Protein AF-A0ABD5DWC3-F1 (afdb_monomer_lite)

Secondary structure (DSSP, 8-state):
---TTEEEEEEEEE-TTS-EEEEEEEEE-EESSSSEEEEEEEEEEEESS-BGGGTB-SEEEEEEEEEEEEE-SBTTB--EE-

Structure (mmCIF, N/CA/C/O backbone):
data_AF-A0ABD5DWC3-F1
#
_entry.id   AF-A0ABD5DWC3-F1
#
loop_
_atom_site.group_PDB
_atom_site.id
_atom_site.type_symbol
_atom_site.label_atom_id
_atom_site.label_alt_id
_atom_site.label_comp_id
_atom_site.label_asym_id
_atom_site.label_entity_id
_atom_site.label_seq_id
_atom_site.pdbx_PDB_ins_code
_atom_site.Cartn_x
_atom_site.Cartn_y
_atom_site.Cartn_z
_atom_site.occupancy
_atom_site.B_iso_or_equiv
_atom_site.auth_seq_id
_atom_site.auth_comp_id
_atom_site.auth_asym_id
_atom_site.auth_atom_id
_atom_site.pdbx_PDB_model_num
ATOM 1 N N . LEU A 1 1 ? 9.006 6.676 17.355 1.00 45.03 1 LEU A N 1
ATOM 2 C CA . LEU A 1 1 ? 8.117 5.530 17.071 1.00 45.03 1 LEU A CA 1
ATOM 3 C C . LEU A 1 1 ? 8.639 4.861 15.809 1.00 45.03 1 LEU A C 1
ATOM 5 O O . LEU A 1 1 ? 8.791 5.560 14.818 1.00 45.03 1 LEU A O 1
ATOM 9 N N . ALA A 1 2 ? 8.991 3.576 15.858 1.00 47.09 2 ALA A N 1
ATOM 10 C CA . ALA A 1 2 ? 9.341 2.823 14.653 1.00 47.09 2 ALA A CA 1
ATOM 11 C C . ALA A 1 2 ? 8.068 2.583 13.823 1.00 47.09 2 ALA A C 1
ATOM 13 O O . ALA A 1 2 ? 7.018 2.306 14.408 1.00 47.09 2 ALA A O 1
ATOM 14 N N . LEU A 1 3 ? 8.147 2.709 12.495 1.00 51.50 3 LEU A N 1
ATOM 15 C CA . LEU A 1 3 ? 7.061 2.329 11.587 1.00 51.50 3 LEU A CA 1
ATOM 16 C C . LEU A 1 3 ? 6.916 0.799 11.607 1.00 51.50 3 LEU A C 1
ATOM 18 O O . LEU A 1 3 ? 7.472 0.113 10.762 1.00 51.50 3 LEU A O 1
ATOM 22 N N . TYR A 1 4 ? 6.228 0.251 12.608 1.00 61.75 4 TYR A N 1
ATOM 23 C CA . TYR A 1 4 ? 6.098 -1.203 12.769 1.00 61.75 4 TYR A CA 1
ATOM 24 C C . TYR A 1 4 ? 5.195 -1.859 11.711 1.00 61.75 4 TYR A C 1
ATOM 26 O O . TYR A 1 4 ? 5.303 -3.062 11.510 1.00 61.75 4 TYR A O 1
ATOM 34 N N . ASN A 1 5 ? 4.350 -1.078 11.026 1.00 81.38 5 ASN A N 1
ATOM 35 C CA . ASN A 1 5 ? 3.382 -1.577 10.042 1.00 81.38 5 ASN A CA 1
ATOM 36 C C . ASN A 1 5 ? 3.477 -0.853 8.686 1.00 81.38 5 ASN A C 1
ATOM 38 O O . ASN A 1 5 ? 2.468 -0.661 8.008 1.00 81.38 5 ASN A O 1
ATOM 42 N N . PHE A 1 6 ? 4.663 -0.347 8.346 1.00 88.88 6 PHE A N 1
ATOM 43 C CA . PHE A 1 6 ? 4.945 0.118 6.993 1.00 88.88 6 PHE A CA 1
ATOM 44 C C . PHE A 1 6 ? 5.603 -1.017 6.227 1.00 88.88 6 PHE A C 1
ATOM 46 O O . PHE A 1 6 ? 6.635 -1.529 6.664 1.00 88.88 6 PHE A O 1
ATOM 53 N N . GLU A 1 7 ? 5.022 -1.373 5.093 1.00 90.31 7 GLU A N 1
ATOM 54 C CA . GLU A 1 7 ? 5.590 -2.348 4.179 1.00 90.31 7 GLU A CA 1
ATOM 55 C C . GLU A 1 7 ? 5.905 -1.647 2.863 1.00 90.31 7 GLU A C 1
ATOM 57 O O . GLU A 1 7 ? 5.118 -0.851 2.353 1.00 90.31 7 GLU A O 1
ATOM 62 N N . SER A 1 8 ? 7.095 -1.898 2.331 1.00 93.31 8 SER A N 1
ATOM 63 C CA . SER A 1 8 ? 7.509 -1.387 1.030 1.00 93.31 8 SER A CA 1
ATOM 64 C C . SER A 1 8 ? 8.097 -2.517 0.215 1.00 93.31 8 SER A C 1
ATOM 66 O O . SER A 1 8 ? 8.977 -3.231 0.700 1.00 93.31 8 SER A O 1
ATOM 68 N N . GLU A 1 9 ? 7.666 -2.624 -1.032 1.00 94.00 9 GLU A N 1
ATOM 69 C CA . GLU A 1 9 ? 8.138 -3.621 -1.978 1.00 94.00 9 GLU A CA 1
ATOM 70 C C . GLU A 1 9 ? 8.849 -2.944 -3.151 1.00 94.00 9 GLU A C 1
ATOM 72 O O . GLU A 1 9 ? 8.434 -1.898 -3.655 1.00 94.00 9 GLU A O 1
ATOM 77 N N . ILE A 1 10 ? 9.935 -3.565 -3.603 1.00 96.00 10 ILE A N 1
ATOM 78 C CA . ILE A 1 10 ? 10.611 -3.212 -4.846 1.00 96.00 10 ILE A CA 1
ATOM 79 C C . ILE A 1 10 ? 10.772 -4.493 -5.655 1.00 96.00 10 ILE A C 1
ATOM 81 O O . ILE A 1 10 ? 11.508 -5.396 -5.253 1.00 96.00 10 ILE A O 1
ATOM 85 N N . THR A 1 11 ? 10.125 -4.558 -6.815 1.00 94.81 11 THR A N 1
ATOM 86 C CA . THR A 1 11 ? 10.151 -5.733 -7.692 1.00 94.81 11 THR A CA 1
ATOM 87 C C . THR A 1 11 ? 10.744 -5.359 -9.045 1.00 94.81 11 THR A C 1
ATOM 89 O O . THR A 1 11 ? 10.264 -4.451 -9.723 1.00 94.81 11 THR A O 1
ATOM 92 N N . GL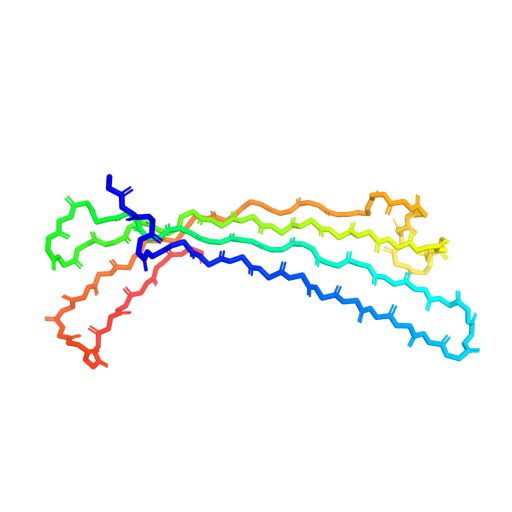Y A 1 12 ? 11.793 -6.068 -9.463 1.00 92.88 12 GLY A N 1
ATOM 93 C CA . GLY A 1 12 ? 12.422 -5.898 -10.773 1.00 92.88 12 GLY A CA 1
ATOM 94 C C . GLY A 1 12 ? 12.130 -7.080 -11.693 1.00 92.88 12 GLY A C 1
ATOM 95 O O . GLY A 1 12 ? 12.286 -8.232 -11.295 1.00 92.88 12 GLY A O 1
ATOM 96 N N . PHE A 1 13 ? 11.759 -6.800 -12.940 1.00 88.81 13 PHE A N 1
ATOM 97 C CA . PHE A 1 13 ? 11.509 -7.804 -13.972 1.00 88.81 13 PHE A CA 1
ATOM 98 C C . PHE A 1 13 ? 12.451 -7.582 -15.151 1.00 88.81 13 PHE A C 1
ATOM 100 O O . PHE A 1 13 ? 12.611 -6.455 -15.614 1.00 88.81 13 PHE A O 1
ATOM 107 N N . VAL A 1 14 ? 13.037 -8.655 -15.679 1.00 89.44 14 VAL A N 1
ATOM 108 C CA . VAL A 1 14 ? 13.855 -8.627 -16.899 1.00 89.44 14 VAL A CA 1
ATOM 109 C C . VAL A 1 14 ? 13.449 -9.803 -17.779 1.00 89.44 14 VAL A C 1
ATOM 111 O O . VAL A 1 14 ? 13.255 -10.914 -17.292 1.00 89.44 14 VAL A O 1
ATOM 114 N N . SER A 1 15 ? 13.303 -9.561 -19.079 1.00 84.75 15 SER A N 1
ATOM 115 C CA . SER A 1 15 ? 12.961 -10.579 -20.074 1.00 84.75 15 SER A CA 1
ATOM 116 C C . SER A 1 15 ? 14.074 -10.746 -21.108 1.00 84.75 15 SER A C 1
ATOM 118 O O . SER A 1 15 ? 14.798 -9.799 -21.421 1.00 84.75 15 SER A O 1
ATOM 120 N N . ASN A 1 16 ? 14.157 -11.936 -21.711 1.00 80.75 16 ASN A N 1
ATOM 121 C CA . ASN A 1 16 ? 15.148 -12.259 -22.747 1.00 80.75 16 ASN A CA 1
ATOM 122 C C .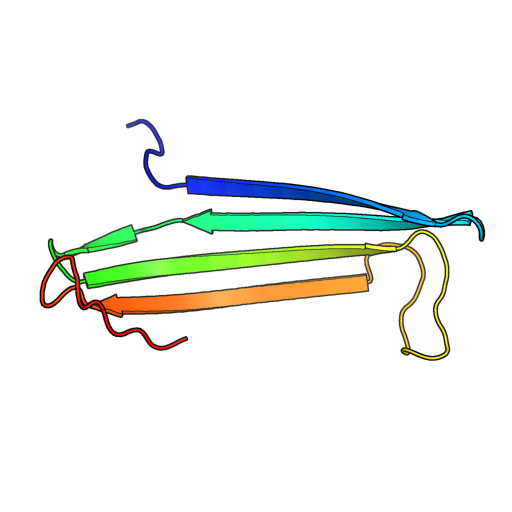 ASN A 1 16 ? 15.053 -11.365 -24.001 1.00 80.75 16 ASN A C 1
ATOM 124 O O . ASN A 1 16 ? 16.009 -11.283 -24.763 1.00 80.75 16 ASN A O 1
ATOM 128 N N . GLY A 1 17 ? 13.928 -10.673 -24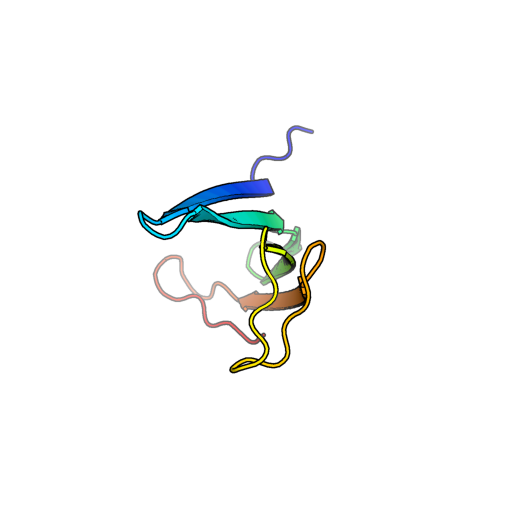.212 1.00 76.31 17 GLY A N 1
ATOM 129 C CA . GLY A 1 17 ? 13.736 -9.710 -25.304 1.00 76.31 17 GLY A CA 1
ATOM 130 C C . GLY A 1 17 ? 14.234 -8.292 -24.997 1.00 76.31 17 GLY A C 1
ATOM 131 O O . GLY A 1 17 ? 13.861 -7.355 -25.696 1.00 76.31 17 GLY A O 1
ATOM 132 N N . GLY A 1 18 ? 15.003 -8.098 -23.920 1.00 77.19 18 GLY A N 1
ATOM 133 C CA . GLY A 1 18 ? 15.528 -6.788 -23.518 1.00 77.19 18 GLY A CA 1
ATOM 134 C C . GLY A 1 18 ? 14.505 -5.867 -22.842 1.00 77.19 18 GLY A C 1
ATOM 135 O O . GLY A 1 18 ? 14.822 -4.711 -22.555 1.00 77.19 18 GLY A O 1
ATOM 136 N N . LYS A 1 19 ? 13.283 -6.350 -22.572 1.00 83.38 19 LYS A N 1
ATOM 137 C CA . LYS A 1 19 ? 12.296 -5.600 -21.780 1.00 83.38 19 LYS A CA 1
ATOM 138 C C . LYS A 1 19 ? 12.622 -5.751 -20.304 1.00 83.38 19 LYS A C 1
ATOM 140 O O . LYS A 1 19 ? 12.804 -6.877 -19.836 1.00 83.38 19 LYS A O 1
ATOM 145 N N . ALA A 1 20 ? 12.647 -4.632 -19.597 1.00 88.12 20 ALA A N 1
ATOM 146 C CA . ALA A 1 20 ? 12.783 -4.566 -18.156 1.00 88.12 20 ALA A CA 1
ATOM 147 C C . ALA A 1 20 ? 11.638 -3.733 -17.574 1.00 88.12 20 ALA A C 1
ATOM 149 O O . ALA A 1 20 ? 11.144 -2.807 -18.222 1.00 88.12 20 ALA A O 1
ATOM 150 N N . ALA A 1 21 ? 11.221 -4.071 -16.362 1.00 88.94 21 ALA A N 1
ATOM 151 C CA . ALA A 1 21 ? 10.243 -3.308 -15.607 1.00 88.94 21 ALA A CA 1
ATOM 152 C C . ALA A 1 21 ? 10.674 -3.201 -14.146 1.00 88.94 21 ALA A C 1
ATOM 154 O O . ALA A 1 21 ? 11.355 -4.084 -13.620 1.00 88.94 21 ALA A O 1
ATOM 155 N N . LEU A 1 22 ? 10.270 -2.116 -13.503 1.00 92.75 22 LEU A N 1
ATOM 156 C CA . LEU A 1 22 ? 10.476 -1.871 -12.086 1.00 92.75 22 LEU A CA 1
ATOM 157 C C . LEU A 1 22 ? 9.134 -1.489 -11.477 1.00 92.75 22 LEU A C 1
ATOM 159 O O . LEU A 1 22 ? 8.461 -0.591 -11.977 1.00 92.75 22 LEU A O 1
ATOM 163 N N . ARG A 1 23 ? 8.768 -2.158 -10.392 1.00 93.00 23 ARG A N 1
ATOM 164 C CA . ARG A 1 23 ? 7.601 -1.841 -9.581 1.00 93.00 23 ARG A CA 1
ATOM 165 C C . ARG A 1 23 ? 8.066 -1.412 -8.203 1.00 93.00 23 ARG A C 1
ATOM 167 O O . ARG A 1 23 ? 8.884 -2.093 -7.588 1.00 93.00 23 ARG A O 1
ATOM 174 N N . LEU A 1 24 ? 7.538 -0.290 -7.741 1.00 95.50 24 LEU A N 1
ATOM 175 C CA . LEU A 1 24 ? 7.698 0.203 -6.382 1.00 95.50 24 LEU A CA 1
ATOM 176 C C . LEU A 1 24 ? 6.318 0.210 -5.741 1.00 95.50 24 LEU A C 1
ATOM 178 O O . LEU A 1 24 ? 5.401 0.822 -6.281 1.00 95.50 24 LEU A O 1
ATOM 182 N N . GLY A 1 25 ? 6.175 -0.470 -4.616 1.00 95.56 25 GLY A N 1
ATOM 183 C CA . GLY A 1 25 ? 4.935 -0.532 -3.861 1.00 95.56 25 GLY A CA 1
ATOM 184 C C . GLY A 1 25 ? 5.162 -0.127 -2.417 1.00 95.56 25 GLY A C 1
ATOM 185 O O . GLY A 1 25 ? 6.255 -0.296 -1.870 1.00 95.56 25 GLY A O 1
ATOM 186 N N . GLY A 1 26 ? 4.121 0.379 -1.777 1.00 95.25 26 GLY A N 1
ATOM 187 C CA . GLY A 1 26 ? 4.125 0.501 -0.332 1.00 95.25 26 GLY A CA 1
ATOM 188 C C . GLY A 1 26 ? 2.737 0.624 0.259 1.00 95.25 26 GLY A C 1
ATOM 189 O O . GLY A 1 26 ? 1.815 1.143 -0.368 1.00 95.25 26 GLY A O 1
ATOM 190 N N . GLU A 1 27 ? 2.616 0.168 1.496 1.00 94.56 27 GLU A N 1
ATOM 191 C CA . GLU A 1 27 ? 1.405 0.239 2.297 1.00 94.56 27 GLU A CA 1
ATOM 192 C C . GLU A 1 27 ? 1.724 0.620 3.741 1.00 94.56 27 GLU A C 1
ATOM 194 O O . GLU A 1 27 ? 2.838 0.432 4.240 1.00 94.56 27 GLU A O 1
ATOM 199 N N . TYR A 1 28 ? 0.742 1.211 4.418 1.00 93.44 28 TYR A N 1
ATOM 200 C CA . TYR A 1 28 ? 0.900 1.621 5.805 1.00 93.44 28 TYR A CA 1
ATOM 201 C C . TYR A 1 28 ? -0.367 1.382 6.612 1.00 93.44 28 TYR A C 1
ATOM 203 O O . TYR A 1 28 ? -1.391 1.992 6.327 1.00 93.44 28 TYR A O 1
ATOM 211 N N . ASP A 1 29 ? -0.296 0.574 7.668 1.00 93.25 29 ASP A N 1
ATOM 212 C CA . ASP A 1 29 ? -1.457 0.344 8.531 1.00 93.25 29 ASP A CA 1
ATOM 213 C C . ASP A 1 29 ? -1.580 1.425 9.611 1.00 93.25 29 ASP A C 1
ATOM 215 O O . ASP A 1 29 ? -0.849 1.452 10.609 1.00 93.25 29 ASP A O 1
ATOM 219 N N . VAL A 1 30 ? -2.585 2.283 9.450 1.00 92.94 30 VAL A N 1
ATOM 220 C CA . VAL A 1 30 ? -2.997 3.281 10.435 1.00 92.94 30 VAL A CA 1
ATOM 221 C C . VAL A 1 30 ? -4.090 2.696 11.324 1.00 92.94 30 VAL A C 1
ATOM 223 O O . VAL A 1 30 ? -5.218 2.464 10.888 1.00 92.94 30 VAL A O 1
ATOM 226 N N . LEU A 1 31 ? -3.787 2.508 12.607 1.00 92.56 31 LEU A N 1
ATOM 227 C CA . LEU A 1 31 ? -4.791 2.143 13.606 1.00 92.56 31 LEU A CA 1
ATOM 228 C C . LEU A 1 31 ? -5.682 3.356 13.904 1.00 92.56 31 LEU A C 1
ATOM 230 O O . LEU A 1 31 ? -5.284 4.261 14.635 1.00 92.56 31 LEU A O 1
ATOM 234 N N . LEU A 1 32 ? -6.897 3.371 13.350 1.00 92.25 32 LEU A N 1
ATOM 235 C CA . LEU A 1 32 ? -7.920 4.356 13.719 1.00 92.25 32 LEU A CA 1
ATOM 236 C C . LEU A 1 32 ? -8.527 4.014 15.085 1.00 92.25 32 LEU A C 1
ATOM 238 O O . LEU A 1 32 ? -8.845 4.896 15.878 1.00 92.25 32 LEU A O 1
ATOM 242 N N . THR A 1 33 ? -8.679 2.716 15.361 1.00 91.62 33 THR A N 1
ATOM 243 C CA . THR A 1 33 ? -9.044 2.164 16.673 1.00 91.62 33 THR A CA 1
ATOM 244 C C . THR A 1 33 ? -8.309 0.837 16.895 1.00 91.62 33 THR A C 1
ATOM 246 O O . THR A 1 33 ? -7.647 0.336 15.991 1.00 91.62 33 THR A O 1
ATOM 249 N N . ASN A 1 34 ? -8.501 0.193 18.052 1.00 90.44 34 ASN A N 1
ATOM 250 C CA . ASN A 1 34 ? -7.957 -1.148 18.329 1.00 90.44 34 ASN A CA 1
ATOM 251 C C . ASN A 1 34 ? -8.486 -2.263 17.397 1.00 90.44 34 ASN A C 1
ATOM 253 O O . ASN A 1 34 ? -8.042 -3.399 17.519 1.00 90.44 34 ASN A O 1
ATOM 257 N N . ARG A 1 35 ? -9.471 -1.980 16.531 1.00 92.88 35 ARG A N 1
ATOM 258 C CA . ARG A 1 35 ? -10.066 -2.944 15.581 1.00 92.88 35 ARG A CA 1
ATOM 259 C C . ARG A 1 35 ? -10.306 -2.376 14.183 1.00 92.88 35 ARG A C 1
ATOM 261 O O . ARG A 1 35 ? -10.697 -3.116 13.294 1.00 92.88 35 ARG A O 1
ATOM 268 N N . LEU A 1 36 ? -10.134 -1.072 13.980 1.00 94.50 36 LEU A N 1
ATOM 269 C CA . LEU A 1 36 ? -10.374 -0.409 12.699 1.00 94.50 36 LEU A CA 1
ATOM 270 C C . LEU A 1 36 ? -9.042 0.106 12.171 1.00 94.50 36 LEU A C 1
ATOM 272 O O . LEU A 1 36 ? -8.421 0.958 12.809 1.00 94.50 36 LEU A O 1
ATOM 276 N N . ILE A 1 37 ? -8.629 -0.415 11.022 1.00 94.81 37 ILE A N 1
ATOM 277 C CA . ILE A 1 37 ? -7.347 -0.123 10.391 1.00 94.81 37 ILE A CA 1
ATOM 278 C C . ILE A 1 37 ? -7.607 0.522 9.035 1.00 94.81 37 ILE A C 1
ATOM 280 O O . ILE A 1 37 ? -8.367 -0.010 8.227 1.00 94.81 37 ILE A O 1
ATOM 284 N N . LEU A 1 38 ? -6.977 1.665 8.792 1.00 95.56 38 LEU A N 1
ATOM 285 C CA . LEU A 1 38 ? -6.929 2.309 7.489 1.00 95.56 38 LEU A CA 1
ATOM 286 C C . LEU A 1 38 ? -5.567 2.023 6.862 1.00 95.56 38 LEU A C 1
ATOM 288 O O . LEU A 1 38 ? -4.544 2.336 7.460 1.00 95.56 38 LEU A O 1
ATOM 292 N N . GLN A 1 39 ? -5.571 1.450 5.669 1.00 96.00 39 GLN A N 1
ATOM 293 C CA . GLN A 1 39 ? -4.386 1.049 4.927 1.00 96.00 39 GLN A CA 1
ATOM 294 C C . GLN A 1 39 ? -4.332 1.842 3.612 1.00 96.00 39 GLN A C 1
ATOM 296 O O . GLN A 1 39 ? -4.906 1.411 2.608 1.00 96.00 39 GLN A O 1
ATOM 301 N N . PRO A 1 40 ? -3.731 3.046 3.598 1.00 96.44 40 PRO A N 1
ATOM 302 C CA . PRO A 1 40 ? -3.288 3.670 2.359 1.00 96.44 40 PRO A CA 1
ATOM 303 C C . PRO A 1 40 ? -2.215 2.815 1.683 1.00 96.44 40 PRO A C 1
ATOM 305 O O . PRO A 1 40 ? -1.320 2.285 2.348 1.00 96.44 40 PRO A O 1
ATOM 308 N N . SER A 1 41 ? -2.279 2.741 0.360 1.00 96.25 41 SER A N 1
ATOM 309 C CA . SER A 1 41 ? -1.274 2.089 -0.470 1.00 96.25 41 SER A CA 1
ATOM 310 C C . SER A 1 41 ? -0.925 2.934 -1.689 1.00 96.25 41 SER A C 1
ATOM 312 O O . SER A 1 41 ? -1.703 3.784 -2.133 1.00 96.25 41 SER A O 1
ATOM 314 N N . TYR A 1 42 ? 0.266 2.707 -2.229 1.00 95.94 42 TYR A N 1
ATOM 315 C CA . TYR A 1 42 ? 0.690 3.258 -3.506 1.00 95.94 42 TYR A CA 1
ATOM 316 C C . TYR A 1 42 ? 1.437 2.198 -4.316 1.00 95.94 42 TYR A C 1
ATOM 318 O O . TYR A 1 42 ? 2.185 1.396 -3.756 1.00 95.94 42 TYR A O 1
ATOM 326 N N . GLU A 1 43 ? 1.264 2.221 -5.634 1.00 95.62 43 GLU A N 1
ATOM 327 C CA . GLU A 1 43 ? 2.059 1.442 -6.581 1.00 95.62 43 GLU A CA 1
ATOM 328 C C . GLU A 1 43 ? 2.545 2.364 -7.699 1.00 95.62 43 GLU A C 1
ATOM 330 O O . GLU A 1 43 ? 1.797 3.191 -8.215 1.00 95.62 43 GLU A O 1
ATOM 335 N N . VAL A 1 44 ? 3.814 2.236 -8.072 1.00 94.88 44 VAL A N 1
ATOM 336 C CA . VAL A 1 44 ? 4.431 2.974 -9.171 1.00 94.88 44 VAL A CA 1
ATOM 337 C C . VAL A 1 44 ? 5.150 1.987 -10.075 1.00 94.88 44 VAL A C 1
ATOM 339 O O . VAL A 1 44 ? 6.033 1.249 -9.633 1.00 94.88 44 VAL A O 1
ATOM 342 N N . ASN A 1 45 ? 4.796 1.992 -11.357 1.00 91.81 45 ASN A N 1
ATOM 343 C CA . ASN A 1 45 ? 5.329 1.073 -12.352 1.00 91.81 45 ASN A CA 1
ATOM 344 C C . ASN A 1 45 ? 6.149 1.814 -13.415 1.00 91.81 45 ASN A C 1
ATOM 346 O O . ASN A 1 45 ? 5.685 2.779 -14.027 1.00 91.81 45 ASN A O 1
ATOM 350 N N . PHE A 1 46 ? 7.344 1.298 -13.695 1.00 90.88 46 PHE A N 1
ATOM 351 C CA . PHE A 1 46 ? 8.246 1.790 -14.729 1.00 90.88 46 PHE A CA 1
ATOM 352 C C . PHE A 1 46 ? 8.574 0.688 -15.735 1.00 90.88 46 PHE A C 1
ATOM 354 O O . PHE A 1 46 ? 8.854 -0.445 -15.342 1.00 90.88 46 PHE A O 1
ATOM 361 N N . TYR A 1 47 ? 8.618 1.024 -1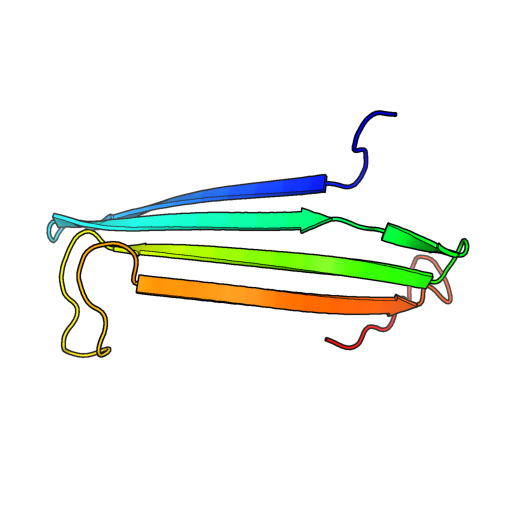7.024 1.00 87.56 47 TYR A N 1
ATOM 362 C CA . TYR A 1 47 ? 8.979 0.092 -18.097 1.00 87.56 47 TYR A CA 1
ATOM 363 C C . TYR A 1 47 ? 10.100 0.658 -18.974 1.00 87.56 47 TYR A C 1
ATOM 365 O O . TYR A 1 47 ? 10.141 1.849 -19.278 1.00 87.56 47 TYR A O 1
ATOM 373 N N . SER A 1 48 ? 11.037 -0.194 -19.398 1.00 82.12 48 SER A N 1
ATOM 374 C CA . SER A 1 48 ? 12.211 0.223 -20.182 1.00 82.12 48 SER A CA 1
ATOM 375 C C . SER A 1 48 ? 11.946 0.395 -21.680 1.00 82.12 48 SER A C 1
ATOM 377 O O . SER A 1 48 ? 12.778 0.975 -22.380 1.00 82.12 48 SER A O 1
ATOM 379 N N . GLN A 1 49 ? 10.813 -0.094 -22.181 1.00 75.19 49 GLN A N 1
ATOM 380 C CA . GLN A 1 49 ? 10.438 -0.047 -23.593 1.00 75.19 49 GLN A CA 1
ATOM 381 C C . GLN A 1 49 ? 8.964 0.313 -23.737 1.00 75.19 49 GLN A C 1
ATOM 383 O O . GLN A 1 49 ? 8.164 0.001 -22.854 1.00 75.19 49 GLN A O 1
ATOM 388 N N . ASP A 1 50 ? 8.628 0.928 -24.866 1.00 68.88 50 ASP A N 1
ATOM 389 C CA . ASP A 1 50 ? 7.247 1.180 -25.248 1.00 68.88 50 ASP A CA 1
ATOM 390 C C . ASP A 1 50 ? 6.522 -0.147 -25.508 1.00 68.88 50 ASP A C 1
ATOM 392 O O . ASP A 1 50 ? 7.036 -1.063 -26.157 1.00 68.88 50 ASP A O 1
ATOM 396 N N . ASP A 1 51 ? 5.309 -0.253 -24.985 1.00 65.56 51 ASP A N 1
ATOM 397 C CA . ASP A 1 51 ? 4.375 -1.330 -25.267 1.00 65.56 51 ASP A CA 1
ATOM 398 C C . ASP A 1 51 ? 3.107 -0.709 -25.864 1.00 65.56 51 ASP A C 1
ATOM 400 O O . ASP A 1 51 ? 2.093 -0.518 -25.186 1.00 65.56 51 ASP A O 1
ATOM 404 N N . GLU A 1 52 ? 3.184 -0.360 -27.156 1.00 60.34 52 GLU A N 1
ATOM 405 C CA . GLU A 1 52 ? 2.071 0.216 -27.928 1.00 60.34 52 GLU A CA 1
ATOM 406 C C . GLU A 1 52 ? 0.826 -0.680 -27.887 1.00 60.34 52 GLU A C 1
ATOM 408 O O . GLU A 1 52 ? -0.296 -0.179 -27.862 1.00 60.34 52 GLU A O 1
ATOM 413 N N . SER A 1 53 ? 1.011 -2.003 -27.782 1.00 61.28 53 SER A N 1
ATOM 414 C CA . SER A 1 53 ? -0.091 -2.969 -27.693 1.00 61.28 53 SER A CA 1
ATOM 415 C C . SER A 1 53 ? -0.924 -2.828 -26.414 1.00 61.28 53 SER A C 1
ATOM 417 O O . SER A 1 53 ? -2.089 -3.223 -26.385 1.00 61.28 53 SER A O 1
AT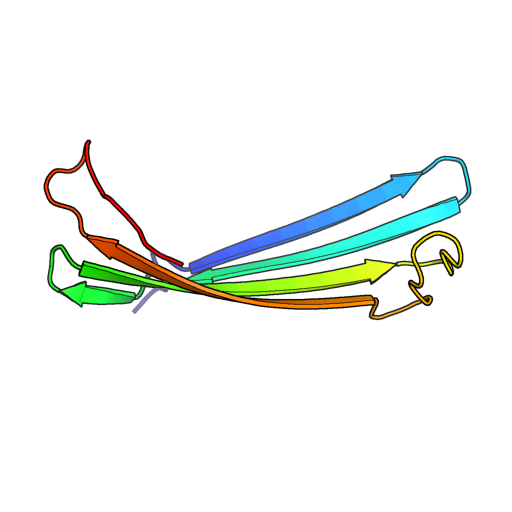OM 419 N N . ARG A 1 54 ? -0.342 -2.238 -25.361 1.00 62.28 54 ARG A N 1
ATOM 420 C CA . ARG A 1 54 ? -0.993 -1.948 -24.075 1.00 62.28 54 ARG A CA 1
ATOM 421 C C . ARG A 1 54 ? -1.143 -0.449 -23.806 1.00 62.28 54 ARG A C 1
ATOM 423 O O . ARG A 1 54 ? -1.533 -0.083 -22.701 1.00 62.28 54 ARG A O 1
ATOM 430 N N . GLY A 1 55 ? -0.827 0.406 -24.784 1.00 61.22 55 GLY A N 1
ATOM 431 C CA . GLY A 1 55 ? -0.876 1.866 -24.653 1.00 61.22 55 GLY A CA 1
ATOM 432 C C . GLY A 1 55 ? 0.103 2.439 -23.622 1.00 61.22 55 GLY A C 1
ATOM 433 O O . GLY A 1 55 ? -0.156 3.501 -23.064 1.00 61.22 55 GLY A O 1
ATOM 434 N N . ARG A 1 56 ? 1.200 1.732 -23.322 1.00 67.81 56 ARG A N 1
ATOM 435 C CA . ARG A 1 56 ? 2.153 2.092 -22.262 1.00 67.81 56 ARG A CA 1
ATOM 436 C C . ARG A 1 56 ? 3.456 2.600 -22.864 1.00 67.81 56 ARG A C 1
ATOM 438 O O . ARG A 1 56 ? 4.126 1.865 -23.582 1.00 67.81 56 ARG A O 1
ATOM 445 N N . GLY A 1 57 ? 3.818 3.840 -22.555 1.00 65.75 57 GLY A N 1
ATOM 446 C CA . GLY A 1 57 ? 5.102 4.414 -22.953 1.00 65.75 57 GLY A CA 1
ATOM 447 C C . GLY A 1 57 ? 6.256 3.969 -22.051 1.00 65.75 57 GLY A C 1
ATOM 448 O O . GLY A 1 57 ? 6.054 3.546 -20.908 1.00 65.75 57 GLY A O 1
ATOM 449 N N . ARG A 1 58 ? 7.480 4.101 -22.563 1.00 71.88 58 ARG A N 1
ATOM 450 C CA . ARG A 1 58 ? 8.733 3.938 -21.823 1.00 71.88 58 ARG A CA 1
ATOM 451 C C . ARG A 1 58 ? 8.838 4.968 -20.695 1.00 71.88 58 ARG A C 1
ATOM 453 O O . ARG A 1 58 ? 8.576 6.151 -20.895 1.00 71.88 58 ARG A O 1
ATOM 460 N N . GLY A 1 59 ? 9.354 4.544 -19.545 1.00 80.25 59 GLY A N 1
ATOM 461 C CA . GLY A 1 59 ? 9.560 5.388 -18.369 1.00 80.25 59 GLY A CA 1
ATOM 462 C C . GLY A 1 59 ? 8.516 5.115 -17.295 1.00 80.25 59 GLY A C 1
ATOM 463 O O . GLY A 1 59 ? 8.200 3.955 -17.050 1.00 80.25 59 GLY A O 1
ATOM 464 N N . LEU A 1 60 ? 8.027 6.169 -16.631 1.00 81.38 60 LEU A N 1
ATOM 465 C CA . LEU A 1 60 ? 6.902 6.059 -15.702 1.00 81.38 60 LEU A CA 1
ATOM 466 C C . LEU A 1 60 ? 5.650 5.711 -16.503 1.00 81.38 60 LEU A C 1
ATOM 468 O O . LEU A 1 60 ? 5.241 6.468 -17.382 1.00 81.38 60 LEU A O 1
ATOM 472 N N . THR A 1 61 ? 5.067 4.564 -16.199 1.00 83.31 61 THR A N 1
ATOM 473 C CA . THR A 1 61 ? 3.991 3.999 -17.005 1.00 83.31 61 THR A CA 1
ATOM 474 C C . THR A 1 61 ? 2.650 4.090 -16.307 1.00 83.31 61 THR A C 1
ATOM 476 O O . THR A 1 61 ? 1.651 4.357 -16.965 1.00 83.31 61 THR A O 1
ATOM 479 N N . ASP A 1 62 ? 2.626 3.847 -15.000 1.00 84.88 62 ASP A N 1
ATOM 480 C CA . ASP A 1 62 ? 1.396 3.815 -14.222 1.00 84.88 62 ASP A CA 1
ATOM 481 C C . ASP A 1 62 ? 1.682 4.136 -12.752 1.00 84.88 62 ASP A C 1
ATOM 483 O O . ASP A 1 62 ? 2.735 3.759 -12.226 1.00 84.88 62 ASP A O 1
ATOM 487 N N . THR A 1 63 ? 0.741 4.834 -12.121 1.00 91.69 63 THR A N 1
ATOM 488 C CA . THR A 1 63 ? 0.763 5.143 -10.694 1.00 91.69 63 THR A CA 1
ATOM 489 C C . THR A 1 63 ? -0.633 4.936 -10.134 1.00 91.69 63 THR A C 1
ATOM 491 O O . THR A 1 63 ? -1.579 5.590 -10.574 1.00 91.69 63 THR A O 1
ATOM 494 N N . GLU A 1 64 ? -0.739 4.097 -9.114 1.00 93.69 64 GLU A N 1
ATOM 495 C CA . GLU A 1 64 ? -1.985 3.798 -8.426 1.00 93.69 64 GLU A CA 1
ATOM 496 C C . GLU A 1 64 ? -1.890 4.224 -6.961 1.00 93.69 64 GLU A C 1
ATOM 498 O O . GLU A 1 64 ? -0.859 4.063 -6.306 1.00 93.69 64 GLU A O 1
ATOM 503 N N . LEU A 1 65 ? -2.980 4.792 -6.448 1.00 96.06 65 LEU A N 1
ATOM 504 C CA . LEU A 1 65 ? -3.153 5.091 -5.033 1.00 96.06 65 LEU A CA 1
ATOM 505 C C . LEU A 1 65 ? -4.390 4.346 -4.552 1.00 96.06 65 LEU A C 1
ATOM 507 O O . LEU A 1 65 ? -5.479 4.535 -5.092 1.00 96.06 65 LEU A O 1
ATOM 511 N N . GLY A 1 66 ? -4.210 3.515 -3.534 1.00 96.19 66 GLY A N 1
ATOM 512 C CA . GLY A 1 66 ? -5.269 2.733 -2.921 1.00 96.19 66 GLY A CA 1
ATOM 513 C C . GLY A 1 66 ? -5.566 3.212 -1.509 1.00 96.19 66 GLY A C 1
ATOM 514 O O . GLY A 1 66 ? -4.713 3.764 -0.809 1.00 96.19 66 GLY A O 1
ATOM 515 N N . LEU A 1 67 ? -6.802 2.990 -1.072 1.00 96.69 67 LEU A N 1
ATOM 516 C CA . LEU A 1 67 ? -7.189 3.220 0.309 1.00 96.69 67 LEU A CA 1
ATOM 517 C C . LEU A 1 67 ? -8.143 2.124 0.761 1.00 96.69 67 LEU A C 1
ATOM 519 O O . LEU A 1 67 ? -9.293 2.076 0.333 1.00 96.69 67 LEU A O 1
ATOM 523 N N . ARG A 1 68 ? -7.666 1.260 1.657 1.00 96.69 68 ARG A N 1
ATOM 524 C CA . ARG A 1 68 ? -8.442 0.142 2.191 1.00 96.69 68 ARG A CA 1
ATOM 525 C C . ARG A 1 68 ? -8.803 0.383 3.648 1.00 96.69 68 ARG A C 1
ATOM 527 O O . ARG A 1 68 ? -7.949 0.703 4.468 1.00 96.69 68 ARG A O 1
ATOM 534 N N . LEU A 1 69 ? -10.067 0.184 3.997 1.00 96.44 69 LEU A N 1
ATOM 535 C CA . LEU A 1 69 ? -10.536 0.163 5.378 1.00 96.44 69 LEU A CA 1
ATOM 536 C C . LEU A 1 69 ? -10.806 -1.284 5.792 1.00 96.44 69 LEU A C 1
ATOM 538 O O . LEU A 1 69 ? -11.629 -1.963 5.181 1.00 96.44 69 LEU A O 1
ATOM 542 N N . ARG A 1 70 ? -10.124 -1.751 6.838 1.00 95.19 70 ARG A N 1
ATOM 543 C CA . ARG A 1 70 ? -10.240 -3.108 7.386 1.00 95.19 70 ARG A CA 1
ATOM 544 C C . ARG A 1 70 ? -10.790 -3.055 8.809 1.00 95.19 70 ARG A C 1
ATOM 546 O O . ARG A 1 70 ? -10.285 -2.302 9.642 1.00 95.19 70 ARG A O 1
ATOM 553 N N . TYR A 1 71 ? -11.805 -3.868 9.100 1.00 95.69 71 TYR A N 1
ATOM 554 C CA . TYR A 1 71 ? -12.384 -3.993 10.439 1.00 95.69 71 TYR A CA 1
ATOM 555 C C . TYR A 1 71 ? -12.149 -5.393 11.004 1.00 95.69 71 TYR A C 1
ATOM 557 O O . TYR A 1 71 ? -12.694 -6.370 10.507 1.00 95.69 71 TYR A O 1
ATOM 565 N N . GLU A 1 72 ? -11.354 -5.497 12.062 1.00 94.81 72 GLU A N 1
ATOM 566 C CA . GLU A 1 72 ? -11.021 -6.750 12.731 1.00 94.81 72 GLU A CA 1
ATOM 567 C C . GLU A 1 72 ? -12.093 -7.102 13.771 1.00 94.81 72 GLU A C 1
ATOM 569 O O . GLU A 1 72 ? -12.081 -6.633 14.912 1.00 94.81 72 GLU A O 1
ATOM 574 N N . ILE A 1 73 ? -13.051 -7.944 13.377 1.00 93.44 73 ILE A N 1
ATOM 575 C CA . ILE A 1 73 ? -14.056 -8.467 14.313 1.00 93.44 73 ILE A CA 1
ATOM 576 C C . ILE A 1 73 ? -13.379 -9.438 15.286 1.00 93.44 73 ILE A C 1
ATOM 578 O O . ILE A 1 73 ? -13.617 -9.388 16.496 1.00 93.44 73 ILE A O 1
ATOM 582 N N . ARG A 1 74 ? -12.544 -10.327 14.735 1.00 92.81 74 ARG A N 1
ATOM 583 C CA . ARG A 1 74 ? -11.669 -11.297 15.414 1.00 92.81 74 ARG A CA 1
ATOM 584 C C . ARG A 1 74 ? -10.412 -11.467 14.552 1.00 92.81 74 ARG A C 1
ATOM 586 O O . ARG A 1 74 ? -10.476 -11.182 13.359 1.00 92.81 74 ARG A O 1
ATOM 593 N N . ARG A 1 75 ? -9.301 -11.962 15.106 1.00 85.81 75 ARG A N 1
ATOM 5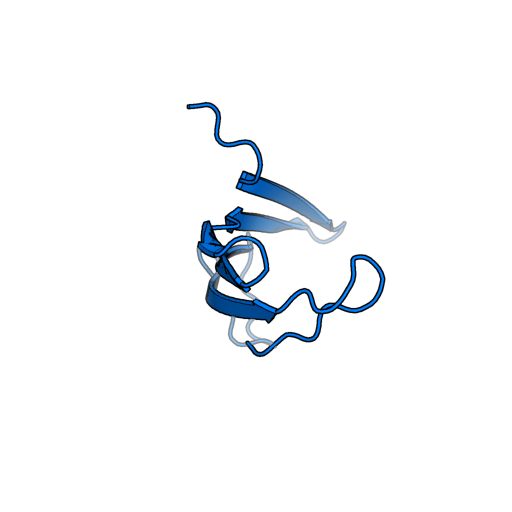94 C CA . ARG A 1 75 ? -8.013 -12.063 14.378 1.00 85.81 75 ARG A CA 1
ATOM 595 C C . ARG A 1 75 ? -8.104 -12.918 13.107 1.00 85.81 75 ARG A C 1
ATOM 597 O O . ARG A 1 75 ? -7.362 -12.697 12.162 1.00 85.81 75 ARG A O 1
ATOM 604 N N . GLU A 1 76 ? -9.024 -13.876 13.081 1.00 93.88 76 GLU A N 1
ATOM 605 C CA . GLU A 1 76 ? -9.275 -14.786 11.961 1.00 93.88 76 GLU A CA 1
ATOM 606 C C . GLU A 1 76 ? -10.267 -14.221 10.931 1.00 93.88 76 GLU A C 1
ATOM 608 O O . GLU A 1 76 ? -10.410 -14.777 9.844 1.00 93.88 76 GLU A O 1
ATOM 613 N N . PHE A 1 77 ? -10.986 -13.144 11.267 1.00 95.62 77 PHE A N 1
ATOM 614 C CA . PHE A 1 77 ? -12.016 -12.558 10.414 1.00 95.62 77 PHE A CA 1
ATOM 615 C C . PHE A 1 77 ? -11.978 -11.027 10.454 1.00 95.62 77 PHE A C 1
ATOM 617 O O . PHE A 1 77 ? -12.521 -10.383 11.362 1.00 95.62 77 PHE A O 1
ATOM 624 N N . ALA A 1 78 ? -11.368 -10.460 9.414 1.00 94.19 78 ALA A N 1
ATOM 625 C CA . ALA A 1 78 ? -11.208 -9.027 9.227 1.00 94.19 78 ALA A CA 1
ATOM 626 C C . ALA A 1 78 ? -11.726 -8.594 7.839 1.00 94.19 78 ALA A C 1
ATOM 628 O O . ALA A 1 78 ? -10.938 -8.512 6.893 1.00 94.19 78 ALA A O 1
ATOM 629 N N . PRO A 1 79 ? -13.043 -8.355 7.672 1.00 96.12 79 PRO A N 1
ATOM 630 C CA . PRO A 1 79 ? -13.588 -7.819 6.428 1.00 96.12 79 PRO A CA 1
ATOM 631 C C . PRO A 1 79 ? -12.957 -6.468 6.073 1.00 96.12 79 PRO A C 1
ATOM 633 O O . PRO A 1 79 ? -12.614 -5.671 6.953 1.00 96.12 79 PRO A O 1
ATOM 636 N N . TYR A 1 80 ? -12.841 -6.202 4.774 1.00 94.56 80 TYR A N 1
ATOM 637 C CA . TYR A 1 80 ? -12.282 -4.961 4.255 1.00 94.56 80 TYR A CA 1
ATOM 638 C C . TYR A 1 80 ? -13.086 -4.423 3.071 1.00 94.56 80 TYR A C 1
ATOM 640 O O . TYR A 1 80 ? -13.814 -5.159 2.405 1.00 94.56 80 TYR A O 1
ATOM 648 N N . ILE A 1 81 ? -12.930 -3.129 2.819 1.00 96.25 81 ILE A N 1
ATOM 649 C CA . ILE A 1 81 ? -13.444 -2.420 1.648 1.00 96.25 81 ILE A CA 1
ATOM 650 C C . ILE A 1 81 ? -12.353 -1.481 1.134 1.00 96.25 81 ILE A C 1
ATOM 652 O O . ILE A 1 81 ? -11.654 -0.866 1.940 1.00 96.25 81 ILE A O 1
ATOM 656 N N . GLY A 1 82 ? -12.179 -1.402 -0.181 1.00 90.50 82 GLY A N 1
ATOM 657 C CA . GLY A 1 82 ? -11.121 -0.626 -0.831 1.00 90.50 82 GLY A CA 1
ATOM 658 C C . GLY A 1 82 ? -10.863 -1.131 -2.233 1.00 90.50 82 GLY A C 1
ATOM 659 O O . GLY A 1 82 ? -10.907 -2.372 -2.397 1.00 90.50 82 GLY A O 1
#

Foldseek 3Di:
DPQPFKDKDWDWDADPVGKIKIKIKIWGWDPPDPFKTKIKMKMWMAICADDVVVPAHHGTGDIDIDIKIWGPPDPVDIDMDD

Organism: Acinetobacter baumannii (NCBI:txid470)

InterPro domains:
  IPR007939 Copper resistance B precursor [PF05275] (1-82)

pLDDT: mean 86.46, std 12.61, range [45.03, 96.69]

Radius of gyration: 16.98 Å; chains: 1; bounding box: 30×21×46 Å

Sequence (82 aa):
LALYNFESEITGFVSNGGKAALRLGGEYDVLLTNRLILQPSYEVNFYSQDDESRGRGRGLTDTELGLRLRYEIRREFAPYIG